Protein AF-A0A969KFK2-F1 (afdb_monomer_lite)

Foldseek 3Di:
DAEDEAEPDPDCPVCVVVVVVVVVVVQVVVCVVCVVVVDDDDYYYHYHDPVVVVVVCCVVVVPPDDDDDPDDDDPD

Structure (mmCIF, N/CA/C/O backbone):
data_AF-A0A969KFK2-F1
#
_entry.id   AF-A0A969KFK2-F1
#
loop_
_atom_site.group_PDB
_atom_site.id
_atom_site.type_symbol
_atom_site.label_atom_id
_atom_site.label_alt_id
_atom_site.label_comp_id
_atom_site.label_asym_id
_atom_site.label_entity_id
_atom_site.label_seq_id
_atom_site.pdbx_PDB_ins_code
_atom_site.Cartn_x
_atom_site.Cartn_y
_atom_site.Cartn_z
_atom_site.occupancy
_atom_site.B_iso_or_equiv
_atom_site.auth_seq_id
_atom_site.auth_comp_id
_atom_site.auth_asym_id
_atom_site.auth_atom_id
_atom_site.pdbx_PDB_model_num
ATOM 1 N N . MET A 1 1 ? -4.391 0.070 5.759 1.00 84.94 1 MET A N 1
ATOM 2 C CA . MET A 1 1 ? -3.098 -0.104 5.061 1.00 84.94 1 MET A CA 1
ATOM 3 C C . MET A 1 1 ? -2.993 0.906 3.927 1.00 84.94 1 MET A C 1
ATOM 5 O O . MET A 1 1 ? -4.018 1.229 3.341 1.00 84.94 1 MET A O 1
ATOM 9 N N . LEU A 1 2 ? -1.789 1.396 3.628 1.00 90.00 2 LEU A N 1
ATOM 10 C CA . LEU A 1 2 ? -1.477 2.182 2.433 1.00 90.00 2 LEU A CA 1
ATOM 11 C C . LEU A 1 2 ? -0.382 1.452 1.645 1.00 90.00 2 LEU A C 1
ATOM 13 O O . LEU A 1 2 ? 0.673 1.158 2.199 1.00 90.00 2 LEU A O 1
ATOM 17 N N . CYS A 1 3 ? -0.625 1.168 0.369 1.00 90.56 3 CYS A N 1
ATOM 18 C CA . CYS A 1 3 ? 0.344 0.519 -0.511 1.00 90.56 3 CYS A CA 1
ATOM 19 C C . CYS A 1 3 ? 0.600 1.403 -1.729 1.00 90.56 3 CYS A C 1
ATOM 21 O O . CYS A 1 3 ? -0.340 1.967 -2.291 1.00 90.56 3 CYS A O 1
ATOM 23 N N . SER A 1 4 ? 1.862 1.516 -2.137 1.00 90.44 4 SER A N 1
ATOM 24 C CA . SER A 1 4 ? 2.229 2.126 -3.411 1.00 90.44 4 SER A CA 1
ATOM 25 C C . SER A 1 4 ? 3.151 1.195 -4.181 1.00 90.44 4 SER A C 1
ATOM 27 O O . SER A 1 4 ? 4.106 0.660 -3.621 1.00 90.44 4 SER A O 1
ATOM 29 N N . VAL A 1 5 ? 2.886 1.040 -5.477 1.00 89.25 5 VAL A N 1
ATOM 30 C CA . VAL A 1 5 ? 3.687 0.197 -6.368 1.00 89.25 5 VAL A CA 1
ATOM 31 C C . VAL A 1 5 ? 4.448 1.081 -7.348 1.00 89.25 5 VAL A C 1
ATOM 33 O O . VAL A 1 5 ? 3.855 1.924 -8.022 1.00 89.25 5 VAL A O 1
ATOM 36 N N . V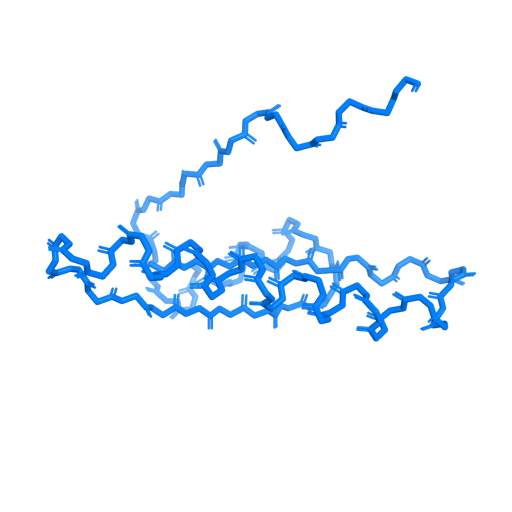AL A 1 6 ? 5.764 0.907 -7.415 1.00 88.25 6 VAL A N 1
ATOM 37 C CA . VAL A 1 6 ? 6.635 1.578 -8.382 1.00 88.25 6 VAL A CA 1
ATOM 38 C C . VAL A 1 6 ? 6.883 0.638 -9.558 1.00 88.25 6 VAL A C 1
ATOM 40 O O . VAL A 1 6 ? 7.430 -0.453 -9.400 1.00 88.25 6 VAL A O 1
ATOM 43 N N . GLU A 1 7 ? 6.468 1.053 -10.754 1.00 83.44 7 GLU A N 1
ATOM 44 C CA . GLU A 1 7 ? 6.657 0.258 -11.965 1.00 83.44 7 GLU A CA 1
ATOM 45 C C . GLU A 1 7 ? 8.135 0.111 -12.325 1.00 83.44 7 GLU A C 1
ATOM 47 O O . GLU A 1 7 ? 8.855 1.094 -12.507 1.00 83.44 7 GLU A O 1
ATOM 52 N N . ASN A 1 8 ? 8.573 -1.135 -12.504 1.00 71.75 8 ASN A N 1
ATOM 53 C CA . ASN A 1 8 ? 9.916 -1.452 -12.976 1.00 71.75 8 ASN A CA 1
ATOM 54 C C . ASN A 1 8 ? 9.947 -1.559 -14.513 1.00 71.75 8 ASN A C 1
ATOM 56 O O . ASN A 1 8 ? 10.243 -2.607 -15.085 1.00 71.75 8 ASN A O 1
ATOM 60 N N . SER A 1 9 ? 9.574 -0.485 -15.215 1.00 64.94 9 SER A N 1
ATOM 61 C CA . SER A 1 9 ? 9.620 -0.440 -16.681 1.00 64.94 9 SER A CA 1
ATOM 62 C C . SER A 1 9 ? 10.977 0.090 -17.169 1.00 64.94 9 SER A C 1
ATOM 64 O O . SER A 1 9 ? 11.112 1.271 -17.477 1.00 64.94 9 SER A O 1
ATOM 66 N N . GLY A 1 10 ? 11.974 -0.799 -17.191 1.00 59.03 10 GLY A N 1
ATOM 67 C CA . GLY A 1 10 ? 13.228 -0.885 -17.972 1.00 59.03 10 GLY A CA 1
ATOM 68 C C . GLY A 1 10 ? 13.982 0.316 -18.581 1.00 59.03 10 GLY A C 1
ATOM 69 O O . GLY A 1 10 ? 14.945 0.064 -19.295 1.00 59.03 10 GLY A O 1
ATOM 70 N N . LYS A 1 11 ? 13.611 1.588 -18.395 1.00 56.75 11 LYS A N 1
ATOM 71 C CA . LYS A 1 11 ? 14.261 2.712 -19.102 1.00 56.75 11 LYS A CA 1
ATOM 72 C C . LYS A 1 11 ? 14.936 3.760 -18.224 1.00 56.75 11 LYS A C 1
ATOM 74 O O . LYS A 1 11 ? 15.658 4.576 -18.786 1.00 56.75 11 LYS A O 1
ATOM 79 N N . ARG A 1 12 ? 14.729 3.783 -16.901 1.00 62.47 12 ARG A N 1
ATOM 80 C CA . ARG A 1 12 ? 15.327 4.806 -16.014 1.00 62.47 12 ARG A CA 1
ATOM 81 C C . ARG A 1 12 ? 15.564 4.286 -14.597 1.00 62.47 12 ARG A C 1
ATOM 83 O O . ARG A 1 12 ? 14.915 4.728 -13.656 1.00 62.47 12 ARG A O 1
ATOM 90 N N . GLU A 1 13 ? 16.496 3.352 -14.461 1.00 62.00 13 GLU A N 1
ATOM 91 C CA . GLU A 1 13 ? 16.958 2.853 -13.157 1.00 62.00 13 GLU A CA 1
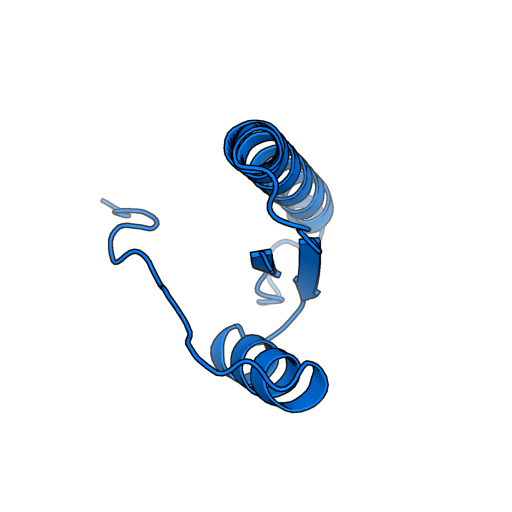ATOM 92 C C . GLU A 1 13 ? 17.486 3.992 -12.265 1.00 62.00 13 GLU A C 1
ATOM 94 O O . GLU A 1 13 ? 17.181 4.038 -11.081 1.00 62.00 13 GLU A O 1
ATOM 99 N N . GLU A 1 14 ? 18.141 4.996 -12.855 1.00 62.75 14 GLU A N 1
ATOM 100 C CA . GLU A 1 14 ? 18.655 6.183 -12.150 1.00 62.75 14 GLU A CA 1
ATOM 101 C C . GLU A 1 14 ? 17.561 7.063 -11.514 1.00 62.75 14 GLU A C 1
ATOM 103 O O . GLU A 1 14 ? 17.819 7.775 -10.550 1.00 62.75 14 GLU A O 1
ATOM 108 N N . LEU A 1 15 ? 16.321 7.024 -12.022 1.00 69.94 15 LEU A N 1
ATOM 109 C CA . LEU A 1 15 ? 15.196 7.760 -11.423 1.00 69.94 15 LEU A CA 1
ATOM 110 C C . LEU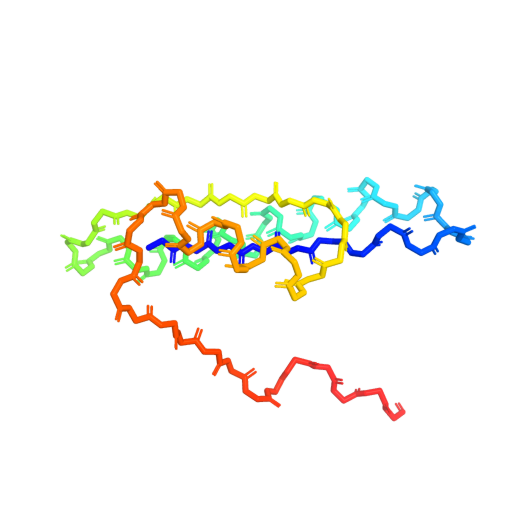 A 1 15 ? 14.430 6.931 -10.390 1.00 69.94 15 LEU A C 1
ATOM 112 O O . LEU A 1 15 ? 13.502 7.441 -9.761 1.00 69.94 15 LEU A O 1
ATOM 116 N N . LYS A 1 16 ? 14.776 5.652 -10.236 1.00 76.12 16 LYS A N 1
ATOM 117 C CA . LYS A 1 16 ? 14.048 4.721 -9.382 1.00 76.12 16 LYS A CA 1
ATOM 118 C C . LYS A 1 16 ? 14.230 5.059 -7.909 1.00 76.12 16 LYS A C 1
ATOM 120 O O . LYS A 1 16 ? 13.241 5.109 -7.191 1.00 76.12 16 LYS A O 1
ATOM 125 N N . GLU A 1 17 ? 15.452 5.365 -7.481 1.00 80.75 17 GLU A N 1
ATOM 126 C CA . GLU A 1 17 ? 15.740 5.760 -6.094 1.00 80.75 17 GLU A CA 1
ATOM 127 C C . GLU A 1 17 ? 15.003 7.048 -5.718 1.00 80.75 17 GLU A C 1
ATOM 129 O O . GLU A 1 17 ? 14.237 7.062 -4.758 1.00 80.75 17 GLU A O 1
ATOM 134 N N . ALA A 1 18 ? 15.109 8.088 -6.552 1.00 83.12 18 ALA A N 1
ATOM 135 C CA . ALA A 1 18 ? 14.363 9.332 -6.359 1.00 83.12 18 ALA A CA 1
ATOM 136 C C . ALA A 1 18 ? 12.841 9.096 -6.313 1.00 83.12 18 ALA A C 1
ATOM 138 O O . ALA A 1 18 ? 12.120 9.739 -5.550 1.00 83.12 18 ALA A O 1
ATOM 139 N N . ARG A 1 19 ? 12.334 8.148 -7.111 1.00 83.06 19 ARG A N 1
ATOM 140 C CA . ARG A 1 19 ? 10.915 7.784 -7.115 1.00 83.06 19 ARG A CA 1
ATOM 141 C C . ARG A 1 19 ? 10.503 7.031 -5.850 1.00 83.06 19 ARG A C 1
ATOM 143 O O . ARG A 1 19 ? 9.418 7.291 -5.335 1.00 83.06 19 ARG A O 1
ATOM 150 N N . LEU A 1 20 ? 11.337 6.120 -5.355 1.00 86.75 20 LEU A N 1
ATOM 151 C CA . LEU A 1 20 ? 11.117 5.418 -4.091 1.00 86.75 20 LEU A CA 1
ATOM 152 C C . LEU A 1 20 ? 11.085 6.405 -2.919 1.00 86.75 20 LEU A C 1
ATOM 154 O O . LEU A 1 20 ? 10.176 6.332 -2.095 1.00 86.75 20 LEU A O 1
AT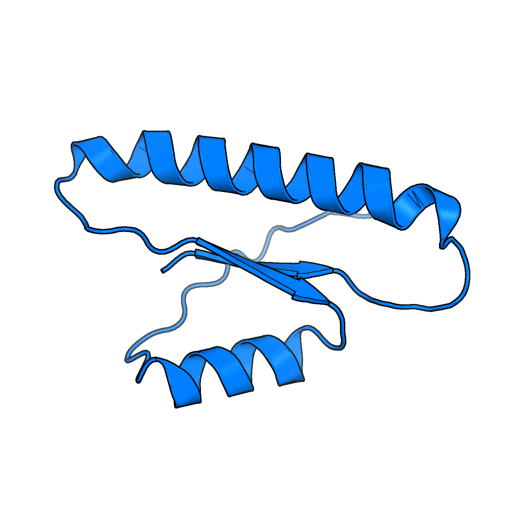OM 158 N N . GLU A 1 21 ? 12.006 7.371 -2.885 1.00 87.94 21 GLU A N 1
ATOM 159 C CA . GLU A 1 21 ? 12.027 8.436 -1.872 1.00 87.94 21 GLU A CA 1
ATOM 160 C C . GLU A 1 21 ? 10.784 9.337 -1.940 1.00 87.94 21 GLU A C 1
ATOM 162 O O . GLU A 1 21 ? 10.171 9.647 -0.912 1.00 87.94 21 GLU A O 1
ATOM 167 N N . GLU A 1 22 ? 10.368 9.731 -3.149 1.00 88.38 22 GLU A N 1
ATOM 168 C CA . GLU A 1 22 ? 9.153 10.524 -3.366 1.00 88.38 22 GLU A CA 1
ATOM 169 C C . GLU A 1 22 ? 7.918 9.787 -2.826 1.00 88.38 22 GLU A C 1
ATOM 171 O O . GLU A 1 22 ? 7.106 10.358 -2.092 1.00 88.38 22 GLU A O 1
ATOM 176 N N . VAL A 1 23 ? 7.792 8.499 -3.153 1.00 89.38 23 VAL A N 1
ATOM 177 C CA . VAL A 1 23 ? 6.685 7.647 -2.708 1.00 89.38 23 VAL A CA 1
ATOM 178 C C . VAL A 1 23 ? 6.716 7.446 -1.193 1.00 89.38 23 VAL A C 1
ATOM 180 O O . VAL A 1 23 ? 5.675 7.567 -0.545 1.00 89.38 23 VAL A O 1
ATOM 183 N N . ALA A 1 24 ? 7.890 7.205 -0.606 1.00 90.12 24 ALA A N 1
ATOM 184 C CA . ALA A 1 24 ? 8.043 7.081 0.841 1.00 90.12 24 ALA A CA 1
ATOM 185 C C . ALA A 1 24 ? 7.595 8.356 1.567 1.00 90.12 24 ALA A C 1
ATOM 187 O O . ALA A 1 24 ? 6.846 8.289 2.544 1.00 90.12 24 ALA A O 1
ATOM 188 N N . THR A 1 25 ? 7.970 9.523 1.040 1.00 92.69 25 THR A N 1
ATOM 189 C CA . THR A 1 25 ? 7.567 10.825 1.584 1.00 92.69 25 THR A CA 1
ATOM 190 C C . THR A 1 25 ? 6.050 11.027 1.498 1.00 92.69 25 THR A C 1
ATOM 192 O O . THR A 1 25 ? 5.423 11.473 2.461 1.00 92.69 25 THR A O 1
ATOM 195 N N . GLN A 1 26 ? 5.429 10.659 0.372 1.00 90.56 26 GLN A N 1
ATOM 196 C CA . GLN A 1 26 ? 3.975 10.751 0.190 1.00 90.56 26 GLN A CA 1
ATOM 197 C C . GLN A 1 26 ? 3.214 9.829 1.151 1.00 90.56 26 GLN A C 1
ATOM 199 O O . GLN A 1 26 ? 2.239 10.261 1.771 1.00 90.56 26 GLN A O 1
ATOM 204 N N . LEU A 1 27 ? 3.671 8.584 1.318 1.00 92.06 27 LEU A N 1
ATOM 205 C CA . LEU A 1 27 ? 3.074 7.633 2.255 1.00 92.06 27 LEU A CA 1
ATOM 206 C C . LEU A 1 27 ? 3.218 8.096 3.706 1.00 92.06 27 LEU A C 1
ATOM 208 O O . LEU A 1 27 ? 2.248 8.017 4.458 1.00 92.06 27 LEU A O 1
ATOM 212 N N . ALA A 1 28 ? 4.380 8.632 4.090 1.00 92.25 28 ALA A N 1
ATOM 213 C CA . ALA A 1 28 ? 4.595 9.192 5.422 1.00 92.25 28 ALA A CA 1
ATOM 214 C C . ALA A 1 28 ? 3.644 10.368 5.698 1.00 92.25 28 ALA A C 1
ATOM 216 O O . ALA A 1 28 ? 3.002 10.418 6.747 1.00 92.25 28 ALA A O 1
ATOM 217 N N . ALA A 1 29 ? 3.480 11.275 4.731 1.00 92.62 29 ALA A N 1
ATOM 218 C CA . ALA A 1 29 ? 2.549 12.394 4.849 1.00 92.62 29 ALA A CA 1
ATOM 219 C C . ALA A 1 29 ? 1.083 11.934 4.940 1.00 92.62 29 ALA A C 1
ATOM 221 O O . ALA A 1 29 ? 0.304 12.499 5.710 1.00 92.62 29 ALA A O 1
ATOM 222 N N . ALA A 1 30 ? 0.689 10.915 4.171 1.00 90.44 30 ALA A N 1
ATOM 223 C CA . ALA A 1 30 ? -0.652 10.338 4.239 1.00 90.44 30 ALA A CA 1
ATOM 224 C C . ALA A 1 30 ? -0.901 9.639 5.584 1.00 90.44 30 ALA A C 1
ATOM 226 O O . ALA A 1 30 ? -1.943 9.855 6.200 1.00 90.44 30 ALA A O 1
ATOM 227 N N . LYS A 1 31 ? 0.077 8.868 6.074 1.00 91.06 31 LYS A N 1
ATOM 228 C CA . LYS A 1 31 ? 0.032 8.220 7.387 1.00 91.06 31 LYS A CA 1
ATOM 229 C C . LYS A 1 31 ? -0.137 9.247 8.506 1.00 91.06 31 LYS A C 1
ATOM 231 O O . LYS A 1 31 ? -1.101 9.147 9.253 1.00 91.06 31 LYS A O 1
ATOM 236 N N . ALA A 1 32 ? 0.691 10.291 8.546 1.00 91.88 32 ALA A N 1
ATOM 237 C CA . ALA A 1 32 ? 0.610 11.342 9.565 1.00 91.88 32 ALA A CA 1
ATOM 238 C C . ALA A 1 32 ? -0.743 12.082 9.582 1.00 91.88 32 ALA A C 1
ATOM 240 O O . ALA A 1 32 ? -1.190 12.541 10.629 1.00 91.88 32 ALA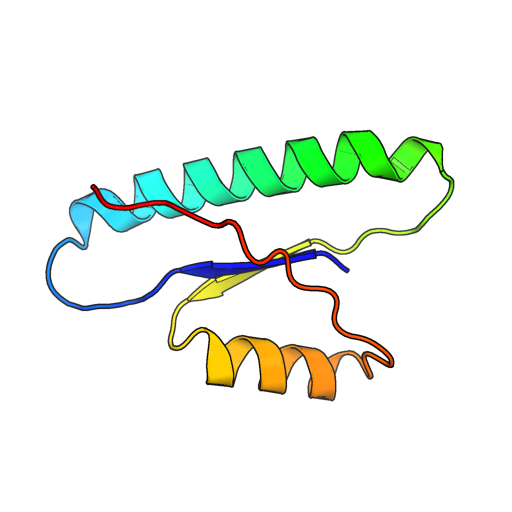 A O 1
ATOM 241 N N . LYS A 1 33 ? -1.423 12.201 8.433 1.00 92.06 33 LYS A N 1
ATOM 242 C CA . LYS A 1 33 ? -2.774 12.789 8.361 1.00 92.06 33 LYS A CA 1
ATOM 243 C C . LYS A 1 33 ? -3.857 11.866 8.905 1.00 92.06 33 LYS A C 1
ATOM 245 O O . LYS A 1 33 ? -4.889 12.357 9.348 1.00 92.06 33 LYS A O 1
ATOM 250 N N . LEU A 1 34 ? -3.652 10.557 8.817 1.00 88.62 34 LEU A N 1
ATOM 251 C CA . LEU A 1 34 ? -4.648 9.549 9.157 1.00 88.62 34 LEU A CA 1
ATOM 252 C C . LEU A 1 34 ? -4.459 8.982 10.579 1.00 88.62 34 LEU A C 1
ATOM 254 O O . LEU A 1 34 ? -5.437 8.590 11.208 1.00 88.62 34 LEU A O 1
ATOM 258 N N . GLU A 1 35 ? -3.238 9.001 11.121 1.00 88.50 35 GLU A N 1
ATOM 259 C CA . GLU A 1 35 ? -2.927 8.604 12.505 1.00 88.50 35 GLU A CA 1
ATOM 260 C C . GLU A 1 35 ? -3.788 9.304 13.580 1.00 88.50 35 GLU A C 1
ATOM 262 O O . GLU A 1 35 ? -4.244 8.620 14.499 1.00 88.50 35 GLU A O 1
ATOM 267 N N . PRO A 1 36 ? -4.111 10.613 13.481 1.00 93.69 36 PRO A N 1
ATOM 268 C CA . PRO A 1 36 ? -4.967 11.291 14.458 1.00 93.69 36 PRO A CA 1
ATOM 269 C C . PRO A 1 36 ? -6.391 10.730 14.559 1.00 93.69 36 PRO A C 1
ATOM 271 O O . PRO A 1 36 ? -7.075 10.988 15.545 1.00 93.69 36 PRO A O 1
ATOM 274 N N . PHE A 1 37 ? -6.848 9.960 13.567 1.00 92.12 37 PHE A N 1
ATOM 275 C CA . PHE A 1 37 ? -8.157 9.305 13.598 1.00 92.12 37 PHE A CA 1
ATOM 276 C C . PHE A 1 37 ? -8.150 7.991 14.398 1.00 92.12 37 PHE A C 1
ATOM 278 O O . PHE A 1 37 ? -9.166 7.302 14.440 1.00 92.12 37 PHE A O 1
ATOM 285 N N . GLY A 1 38 ? -7.027 7.636 15.038 1.00 89.25 38 GLY A N 1
ATOM 286 C CA . GLY A 1 38 ? -6.916 6.448 15.889 1.00 89.25 38 GLY A CA 1
ATOM 287 C C . GLY A 1 38 ? -6.878 5.132 15.109 1.00 89.25 38 GLY A C 1
ATOM 288 O O . GLY A 1 38 ? -7.199 4.083 15.661 1.00 89.25 38 GLY A O 1
ATOM 289 N N . VAL A 1 39 ? -6.517 5.187 13.825 1.00 87.62 39 VAL A N 1
ATOM 290 C CA . VAL A 1 39 ? -6.420 4.017 12.947 1.00 87.62 39 VAL A CA 1
ATOM 291 C C . VAL A 1 39 ? -4.971 3.544 12.896 1.00 87.62 39 VAL A C 1
ATOM 293 O O . VAL A 1 39 ? -4.057 4.348 12.718 1.00 87.62 39 VAL A O 1
ATOM 296 N N . GLU A 1 40 ? -4.751 2.236 13.010 1.00 87.31 40 GLU A N 1
ATOM 297 C CA . GLU A 1 40 ? -3.435 1.640 12.787 1.00 87.31 40 GLU A CA 1
ATOM 298 C C . GLU A 1 40 ? -3.130 1.575 11.285 1.00 87.31 40 GLU A C 1
ATOM 300 O O . GLU A 1 40 ? -3.886 1.010 10.487 1.00 87.31 40 GLU A O 1
ATOM 305 N N . ILE A 1 41 ? -2.012 2.182 10.877 1.00 89.44 41 ILE A N 1
ATOM 306 C CA . ILE A 1 41 ? -1.657 2.321 9.463 1.00 89.44 41 ILE A CA 1
ATOM 307 C C . ILE A 1 41 ? -0.315 1.660 9.188 1.00 89.44 41 ILE A C 1
ATOM 309 O O . ILE A 1 41 ? 0.758 2.186 9.506 1.00 89.44 41 ILE A O 1
ATOM 313 N N . VAL A 1 42 ? -0.409 0.526 8.501 1.00 90.06 42 VAL A N 1
ATOM 314 C CA . VAL A 1 42 ? 0.709 -0.142 7.835 1.00 90.06 42 VAL A CA 1
ATOM 315 C C . VAL A 1 42 ? 0.915 0.492 6.459 1.00 90.06 42 VAL A C 1
ATOM 317 O O . VAL A 1 42 ? -0.050 0.660 5.708 1.00 90.06 42 VAL A O 1
ATOM 320 N N . THR A 1 43 ? 2.156 0.861 6.145 1.00 91.38 43 THR A N 1
ATOM 321 C CA . THR A 1 43 ? 2.575 1.425 4.853 1.00 91.38 43 THR A CA 1
ATOM 322 C C . THR A 1 43 ? 3.553 0.476 4.173 1.00 91.38 43 THR A C 1
ATOM 324 O O . THR A 1 43 ? 4.511 0.060 4.820 1.00 91.38 43 THR A O 1
ATOM 327 N N . GLU A 1 44 ? 3.364 0.188 2.887 1.00 91.44 44 GLU A N 1
ATOM 328 C CA . GLU A 1 44 ? 4.254 -0.694 2.121 1.00 91.44 44 GLU A CA 1
ATOM 329 C C . GLU A 1 44 ? 4.541 -0.120 0.729 1.00 91.44 44 GLU A C 1
ATOM 331 O O . GLU A 1 44 ? 3.639 0.376 0.047 1.00 91.44 44 GLU A O 1
ATOM 336 N N . ILE A 1 45 ? 5.808 -0.177 0.315 1.00 91.50 45 ILE A N 1
ATOM 337 C CA . ILE A 1 45 ? 6.248 0.191 -1.033 1.00 91.50 45 ILE A CA 1
ATOM 338 C C . ILE A 1 45 ? 6.683 -1.090 -1.721 1.00 91.50 45 ILE A C 1
ATOM 340 O O . ILE A 1 45 ? 7.544 -1.802 -1.207 1.00 91.50 45 ILE A O 1
ATOM 344 N N . ARG A 1 46 ? 6.091 -1.374 -2.877 1.00 90.19 46 ARG A N 1
ATOM 345 C CA . ARG A 1 46 ? 6.448 -2.522 -3.709 1.00 90.19 46 ARG A CA 1
ATOM 346 C C . ARG A 1 46 ? 6.938 -2.067 -5.066 1.00 90.19 46 ARG A C 1
ATOM 348 O O . ARG A 1 46 ? 6.663 -0.949 -5.500 1.00 90.19 46 ARG A O 1
ATOM 355 N N . GLU A 1 47 ? 7.639 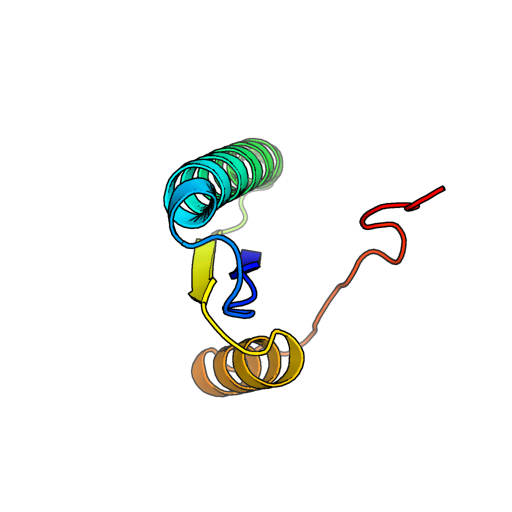-2.948 -5.752 1.00 89.88 47 GLU A N 1
ATOM 356 C CA . GLU A 1 47 ? 8.118 -2.707 -7.104 1.00 89.88 47 GLU A CA 1
ATOM 357 C C . GLU A 1 47 ? 7.621 -3.808 -8.025 1.00 89.88 47 GLU A C 1
ATOM 359 O O . GLU A 1 47 ? 7.707 -4.981 -7.679 1.00 89.88 47 GLU A O 1
ATOM 364 N N . GLY A 1 48 ? 7.140 -3.448 -9.212 1.00 89.25 48 GLY A N 1
ATOM 365 C CA . GLY A 1 48 ? 6.646 -4.433 -10.168 1.00 89.25 48 GLY A CA 1
ATOM 366 C C . GLY A 1 48 ? 5.397 -3.970 -10.895 1.00 89.25 48 GLY A C 1
ATOM 367 O O . GLY A 1 48 ? 5.228 -2.784 -11.169 1.00 89.25 48 GLY A O 1
ATOM 368 N N . ASN A 1 49 ? 4.534 -4.921 -11.247 1.00 89.00 49 ASN A N 1
ATOM 369 C CA . ASN A 1 49 ? 3.265 -4.627 -11.899 1.00 89.00 49 ASN A CA 1
ATOM 370 C C . ASN A 1 49 ? 2.229 -4.193 -10.839 1.00 89.00 49 ASN A C 1
ATOM 372 O O . ASN A 1 49 ? 1.906 -5.003 -9.970 1.00 89.00 49 ASN A O 1
ATOM 376 N N . PRO A 1 50 ? 1.658 -2.975 -10.914 1.00 88.81 50 PRO A N 1
ATOM 377 C CA . PRO A 1 50 ? 0.736 -2.465 -9.901 1.00 88.81 50 PRO A CA 1
ATOM 378 C C . PRO A 1 50 ? -0.485 -3.350 -9.685 1.00 88.81 50 PRO A C 1
ATOM 380 O O . PRO A 1 50 ? -0.918 -3.521 -8.553 1.00 88.81 50 PRO A O 1
ATOM 383 N N . PHE A 1 51 ? -1.025 -3.942 -10.750 1.00 89.56 51 PHE A N 1
ATOM 384 C CA . PHE A 1 51 ? -2.187 -4.812 -10.639 1.00 89.56 51 PHE A CA 1
ATOM 385 C C . PHE A 1 51 ? -1.841 -6.098 -9.883 1.00 89.56 51 PHE A C 1
ATOM 387 O O . PHE A 1 51 ? -2.558 -6.476 -8.963 1.00 89.56 51 PHE A O 1
ATOM 394 N N . HIS A 1 52 ? -0.723 -6.745 -10.220 1.00 93.31 52 HIS A N 1
ATOM 395 C CA . HIS A 1 52 ? -0.305 -7.969 -9.531 1.00 93.31 52 HIS A CA 1
ATOM 396 C C . HIS A 1 52 ? 0.060 -7.705 -8.070 1.00 93.31 52 HIS A C 1
ATOM 398 O O . HIS A 1 52 ? -0.432 -8.406 -7.194 1.00 93.31 52 HIS A O 1
ATOM 404 N N . GLU A 1 53 ? 0.860 -6.674 -7.801 1.00 93.19 53 GLU A N 1
ATOM 405 C CA . GLU A 1 53 ? 1.319 -6.367 -6.444 1.00 93.19 53 GLU A CA 1
ATOM 406 C C . GLU A 1 53 ? 0.169 -5.942 -5.519 1.00 93.19 53 GLU A C 1
ATOM 408 O O . GLU A 1 53 ? 0.129 -6.345 -4.358 1.00 93.19 53 GLU A O 1
ATOM 413 N N . VAL A 1 54 ? -0.808 -5.176 -6.024 1.00 91.88 54 VAL A N 1
ATOM 414 C CA . VAL A 1 54 ? -1.998 -4.800 -5.239 1.00 91.88 54 VAL A CA 1
ATOM 415 C C . VAL A 1 54 ? -2.904 -6.008 -4.977 1.00 91.88 54 VAL A C 1
ATOM 417 O O . VAL A 1 54 ? -3.483 -6.118 -3.899 1.00 91.88 54 VAL A O 1
ATOM 420 N N . MET A 1 55 ? -3.037 -6.935 -5.925 1.00 93.31 55 MET A N 1
ATOM 421 C CA . MET A 1 55 ? -3.827 -8.150 -5.697 1.00 93.31 55 MET A CA 1
ATOM 422 C C . MET A 1 55 ? -3.129 -9.121 -4.738 1.00 93.31 55 MET A C 1
ATOM 424 O O . MET A 1 55 ? -3.791 -9.740 -3.903 1.00 93.31 55 MET A O 1
ATOM 428 N N . ASP A 1 56 ? -1.803 -9.226 -4.819 1.00 93.94 56 ASP A N 1
ATOM 429 C CA . ASP A 1 56 ? -1.006 -10.034 -3.899 1.00 93.94 56 ASP A CA 1
ATOM 430 C C . ASP A 1 56 ? -1.116 -9.499 -2.469 1.00 93.94 56 ASP A C 1
ATOM 432 O O . ASP A 1 56 ? -1.497 -10.233 -1.560 1.00 93.94 56 ASP A O 1
ATOM 436 N N . ILE A 1 57 ? -0.914 -8.192 -2.271 1.00 92.12 57 ILE A N 1
ATOM 437 C CA . ILE A 1 57 ? -1.011 -7.586 -0.938 1.00 92.12 57 ILE A CA 1
ATOM 438 C C . ILE A 1 57 ? -2.425 -7.693 -0.364 1.00 92.12 57 ILE A C 1
ATOM 440 O O . ILE A 1 57 ? -2.591 -7.957 0.825 1.00 92.12 57 ILE A O 1
ATOM 444 N N . ALA A 1 58 ? -3.451 -7.552 -1.207 1.00 92.25 58 ALA A N 1
ATOM 445 C CA . ALA A 1 58 ? -4.829 -7.726 -0.775 1.00 92.25 58 ALA A CA 1
ATOM 446 C C . ALA A 1 58 ? -5.089 -9.151 -0.269 1.00 92.25 58 ALA A C 1
ATOM 448 O O . ALA A 1 58 ? -5.806 -9.328 0.711 1.00 92.25 58 ALA A O 1
ATOM 449 N N . THR A 1 59 ? -4.463 -10.146 -0.897 1.00 91.81 59 THR A N 1
ATOM 450 C CA . THR A 1 59 ? -4.579 -11.555 -0.510 1.00 91.81 59 THR A CA 1
ATOM 451 C C . THR A 1 59 ? -3.771 -11.863 0.754 1.00 91.81 59 THR A C 1
ATOM 453 O O . THR A 1 59 ? -4.280 -12.510 1.663 1.00 91.81 59 THR A O 1
ATOM 456 N N . VAL A 1 60 ? -2.527 -11.382 0.842 1.00 92.12 60 VAL A N 1
ATOM 457 C CA . VAL A 1 60 ? -1.618 -11.641 1.975 1.00 92.12 60 VAL A CA 1
ATOM 458 C C . VAL A 1 60 ? -2.128 -11.014 3.272 1.00 92.12 60 VAL A C 1
ATOM 460 O O . VAL A 1 60 ? -2.029 -11.629 4.331 1.00 92.12 60 VAL A O 1
ATOM 463 N N . PHE A 1 61 ? -2.677 -9.801 3.196 1.00 89.44 61 PHE A N 1
ATOM 464 C CA . PHE A 1 61 ? -3.153 -9.053 4.362 1.00 89.44 61 PHE A CA 1
ATOM 465 C C . PHE A 1 61 ? -4.666 -9.179 4.597 1.00 89.44 61 PHE A C 1
ATOM 467 O O . PHE A 1 61 ? -5.201 -8.440 5.422 1.00 89.44 61 PHE A O 1
ATOM 474 N N . ASP A 1 62 ? -5.344 -10.086 3.882 1.00 91.69 62 ASP A N 1
ATOM 475 C CA . ASP A 1 62 ? -6.795 -10.320 3.973 1.00 91.69 62 ASP A CA 1
ATOM 476 C C . ASP A 1 62 ? -7.616 -9.013 3.883 1.00 91.69 62 ASP A C 1
ATOM 478 O O . ASP A 1 62 ? -8.491 -8.701 4.697 1.00 91.69 62 ASP A O 1
ATOM 482 N N . ILE A 1 63 ? -7.273 -8.172 2.902 1.00 92.62 63 ILE A N 1
ATOM 483 C CA . ILE A 1 63 ? -7.857 -6.840 2.745 1.00 92.62 63 ILE A CA 1
ATOM 484 C C . ILE A 1 63 ? -9.308 -6.961 2.276 1.00 92.62 63 ILE A C 1
ATOM 486 O O . ILE A 1 63 ? -9.591 -7.342 1.142 1.00 92.62 63 ILE A O 1
ATOM 490 N N . SER A 1 64 ? -10.243 -6.544 3.130 1.00 91.81 64 SER A N 1
ATOM 491 C CA . SER A 1 64 ? -11.682 -6.657 2.855 1.00 91.81 64 SER A CA 1
ATOM 492 C C . SER A 1 64 ? -12.224 -5.608 1.872 1.00 91.81 64 SER A C 1
ATOM 494 O O . SER A 1 64 ? -13.309 -5.783 1.321 1.00 91.81 64 SER A O 1
ATOM 496 N N . ALA A 1 65 ? -11.509 -4.494 1.670 1.00 91.38 65 ALA A N 1
ATOM 497 C CA . ALA A 1 65 ? -11.902 -3.428 0.752 1.00 91.38 65 ALA A CA 1
ATOM 498 C C . ALA A 1 65 ? -10.682 -2.671 0.216 1.00 91.38 65 ALA A C 1
ATOM 500 O O . ALA A 1 65 ? -9.776 -2.316 0.972 1.00 91.38 65 ALA A O 1
ATOM 501 N N . ILE A 1 66 ? -10.695 -2.365 -1.082 1.00 89.50 66 ILE A N 1
ATOM 502 C CA . ILE A 1 66 ? -9.659 -1.573 -1.749 1.00 89.50 66 ILE A CA 1
ATOM 503 C C . ILE A 1 66 ? -10.274 -0.238 -2.168 1.00 89.50 66 ILE A C 1
ATOM 505 O O . ILE A 1 66 ? -11.256 -0.202 -2.907 1.00 89.50 66 ILE A O 1
ATOM 509 N N . ALA A 1 67 ? -9.680 0.862 -1.708 1.00 89.25 67 ALA A N 1
ATOM 510 C CA . ALA A 1 67 ? -10.035 2.209 -2.135 1.00 89.25 67 ALA A CA 1
ATOM 511 C C . ALA A 1 67 ? -8.927 2.766 -3.035 1.00 89.25 67 ALA A C 1
ATOM 513 O O . ALA A 1 67 ? -7.771 2.853 -2.623 1.00 89.25 67 ALA A O 1
ATOM 514 N N . VAL A 1 68 ? -9.289 3.164 -4.255 1.00 84.69 68 VAL A N 1
ATOM 515 C CA . VAL A 1 68 ? -8.387 3.816 -5.213 1.00 84.69 68 VAL A CA 1
ATOM 516 C C . VAL A 1 68 ? -8.948 5.177 -5.608 1.00 84.69 68 VAL A C 1
ATOM 518 O O . VAL A 1 68 ? -10.159 5.342 -5.752 1.00 84.69 68 VAL A O 1
ATOM 521 N N . ALA A 1 69 ? -8.071 6.164 -5.779 1.00 82.06 69 ALA A N 1
ATOM 522 C CA . ALA A 1 69 ? -8.448 7.468 -6.311 1.00 82.06 69 ALA A CA 1
ATOM 523 C C . ALA A 1 69 ? -8.252 7.476 -7.832 1.00 82.06 69 ALA A C 1
ATOM 525 O O . ALA A 1 69 ? -7.214 7.047 -8.328 1.00 82.06 69 ALA A O 1
ATOM 526 N N . ASN A 1 70 ? -9.231 8.002 -8.569 1.00 66.75 70 ASN A N 1
ATOM 527 C CA . ASN A 1 70 ? -9.227 8.015 -10.036 1.00 66.75 70 ASN A CA 1
ATOM 528 C C . ASN A 1 70 ? -8.316 9.105 -10.648 1.00 66.75 70 ASN A C 1
ATOM 530 O O . ASN A 1 70 ? -8.306 9.289 -11.859 1.00 66.75 70 ASN A O 1
ATOM 534 N N . ASP A 1 71 ? -7.587 9.862 -9.821 1.00 58.56 71 ASP A N 1
ATOM 535 C CA . ASP A 1 71 ? -6.941 11.120 -10.225 1.00 58.56 71 ASP A CA 1
ATOM 536 C C . ASP A 1 71 ? -5.424 11.118 -9.975 1.00 58.56 71 ASP A C 1
ATOM 538 O O . ASP A 1 71 ? -4.824 12.092 -9.516 1.00 58.56 71 ASP A O 1
ATOM 542 N N . TYR A 1 72 ? -4.774 9.989 -10.260 1.00 56.22 72 TYR A N 1
ATOM 543 C CA . TYR A 1 72 ? -3.320 9.903 -10.209 1.00 56.22 72 TYR A CA 1
ATOM 544 C C . TYR A 1 72 ? -2.734 10.217 -11.591 1.00 56.22 72 TYR A C 1
ATOM 546 O O . TYR A 1 72 ? -2.566 9.338 -12.430 1.00 56.22 72 TYR A O 1
ATOM 554 N N . ARG A 1 73 ? -2.385 11.498 -11.787 1.00 54.12 73 ARG A N 1
ATOM 555 C CA . ARG A 1 73 ? -1.572 12.042 -12.895 1.00 54.12 73 ARG A CA 1
ATOM 556 C C . ARG A 1 73 ? -2.309 12.177 -14.244 1.00 54.12 73 ARG A C 1
ATOM 558 O O . ARG A 1 73 ? -2.208 11.330 -15.125 1.00 54.12 73 ARG A O 1
ATOM 565 N N . LYS A 1 74 ? -2.944 13.338 -14.475 1.00 43.12 74 LYS A N 1
ATOM 566 C CA . LYS A 1 74 ? -3.131 13.852 -15.845 1.00 43.12 74 LYS A CA 1
ATOM 567 C C . LYS A 1 74 ? -1.750 14.067 -16.467 1.00 43.12 74 LYS A C 1
ATOM 569 O O . LYS A 1 74 ? -1.041 14.996 -16.093 1.00 43.12 74 LYS A O 1
ATOM 574 N N . ILE A 1 75 ? -1.375 13.192 -17.391 1.00 42.62 75 ILE A N 1
ATOM 575 C CA . ILE A 1 75 ? -0.300 13.435 -18.350 1.00 42.62 75 ILE A CA 1
ATOM 576 C C . ILE A 1 75 ? -0.967 14.170 -19.520 1.00 42.62 75 ILE A C 1
ATOM 578 O O . ILE A 1 75 ? -1.546 13.531 -20.395 1.00 42.62 75 ILE A O 1
ATOM 582 N N . PHE A 1 76 ? -0.969 15.501 -19.476 1.00 38.12 76 PHE A N 1
ATOM 583 C CA . PHE A 1 76 ? -1.161 16.351 -20.653 1.00 38.12 76 PHE A CA 1
ATOM 584 C C . PHE A 1 76 ? 0.115 17.155 -20.863 1.00 38.12 76 PHE A C 1
ATOM 586 O O . PHE A 1 76 ? 0.678 17.610 -19.840 1.00 38.12 76 PHE A O 1
#

Secondary structure (DSSP, 8-state):
-EEEEE---SS-GGGHHHHHHHHHHHHHHHHHHHGGGT----EEEEES-HHHHHHHHHHHTT-S-----S-S----

Radius of gyration: 13.57 Å; chains: 1; bounding box: 31×28×36 Å

pLDDT: mean 83.31, std 13.63, range [38.12, 93.94]

Sequence (76 aa):
MLCSVVENSGKREELKEARLEEVATQLAAAKAKLEPFGVEIVTEIREGNPFHEVMDIATVFDISAIAVANDYRKIF